Protein AF-A0A920ARS2-F1 (afdb_monomer)

Mean predicted aligned error: 6.28 Å

Secondary structure (DSSP, 8-state):
--EEEEEESS-TTTHHHHHHHHGGG-SEEEEEEE--SSTHHHHHHHHHTS--TTEEEEEE-TT----------

Structure (mmCIF, N/CA/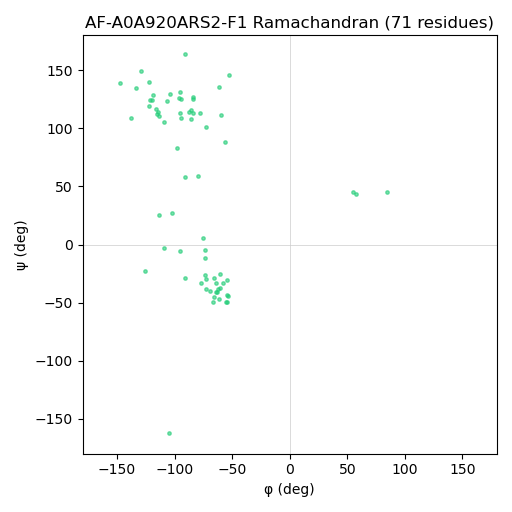C/O backbone):
data_AF-A0A920ARS2-F1
#
_entry.id   AF-A0A920ARS2-F1
#
loop_
_atom_site.group_PDB
_atom_site.id
_atom_site.type_symbol
_atom_site.label_atom_id
_atom_site.label_alt_id
_atom_site.label_comp_id
_atom_site.label_asym_id
_atom_site.label_entity_id
_atom_site.label_seq_id
_atom_site.pdbx_PDB_ins_code
_atom_site.Cartn_x
_atom_site.Cartn_y
_atom_site.Cartn_z
_atom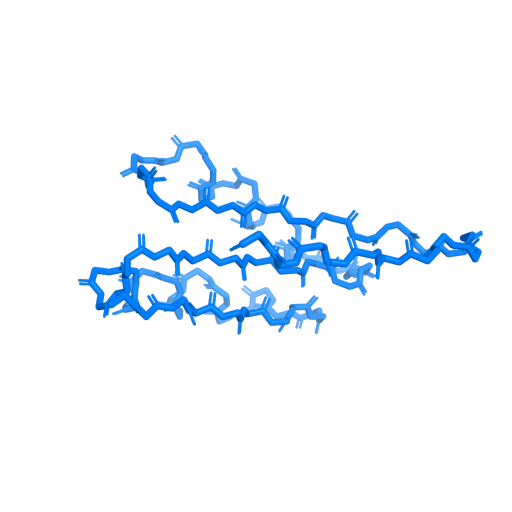_site.occupancy
_atom_site.B_iso_or_equiv
_atom_site.auth_seq_id
_atom_site.auth_comp_id
_atom_site.auth_asym_id
_atom_site.auth_atom_id
_atom_site.pdbx_PDB_model_num
ATOM 1 N N . MET A 1 1 ? -19.310 -4.943 7.663 1.00 85.56 1 MET A N 1
ATOM 2 C CA . MET A 1 1 ? -17.870 -5.199 7.558 1.00 85.56 1 MET A CA 1
ATOM 3 C C . MET A 1 1 ? -17.473 -5.054 6.103 1.00 85.56 1 MET A C 1
ATOM 5 O O . MET A 1 1 ? -17.935 -5.845 5.287 1.00 85.56 1 MET A O 1
ATOM 9 N N . PHE A 1 2 ? -16.714 -4.015 5.776 1.00 95.25 2 PHE A N 1
A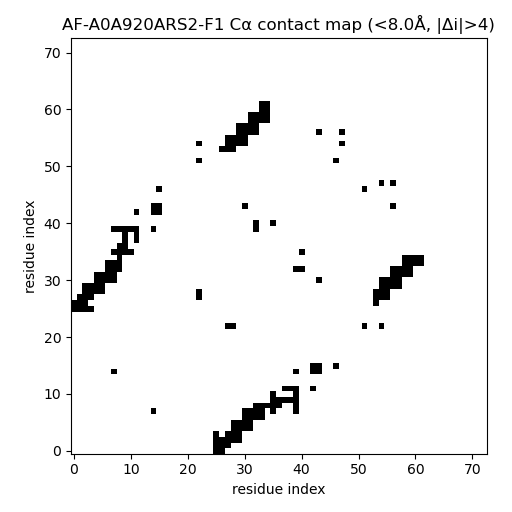TOM 10 C CA . PHE A 1 2 ? -16.205 -3.734 4.440 1.00 95.25 2 PHE A CA 1
ATOM 11 C C . PHE A 1 2 ? -14.678 -3.716 4.481 1.00 95.25 2 PHE A C 1
ATOM 13 O O . PHE A 1 2 ? -14.090 -2.948 5.242 1.00 95.25 2 PHE A O 1
ATOM 20 N N . THR A 1 3 ? -14.056 -4.542 3.642 1.00 96.56 3 THR A N 1
ATOM 21 C CA . THR A 1 3 ? -12.600 -4.590 3.472 1.00 96.56 3 THR A CA 1
ATOM 22 C C . THR A 1 3 ? -12.220 -3.899 2.166 1.00 96.56 3 THR A C 1
ATOM 24 O O . THR A 1 3 ? -12.770 -4.219 1.110 1.00 96.56 3 THR A O 1
ATOM 27 N N . LEU A 1 4 ? -11.262 -2.975 2.225 1.00 96.69 4 LEU A N 1
ATOM 28 C CA . LEU A 1 4 ? -10.640 -2.369 1.051 1.00 96.69 4 LEU A CA 1
ATOM 29 C C . LEU A 1 4 ? -9.361 -3.125 0.699 1.00 96.69 4 LEU A C 1
ATOM 31 O O . LEU A 1 4 ? -8.452 -3.218 1.518 1.00 96.69 4 LEU A O 1
ATOM 35 N N . ILE A 1 5 ? -9.262 -3.600 -0.541 1.00 97.06 5 ILE A N 1
ATOM 36 C CA . ILE A 1 5 ? -8.027 -4.176 -1.079 1.00 97.06 5 ILE A CA 1
ATOM 37 C C . ILE A 1 5 ? -7.420 -3.187 -2.071 1.00 97.06 5 ILE A C 1
ATOM 39 O O . ILE A 1 5 ? -8.065 -2.806 -3.047 1.00 97.06 5 ILE A O 1
ATOM 43 N N . VAL A 1 6 ? -6.169 -2.797 -1.832 1.00 96.50 6 VAL A N 1
ATOM 44 C CA . VAL A 1 6 ? -5.402 -1.888 -2.690 1.00 96.50 6 VAL A CA 1
ATOM 45 C C . VAL A 1 6 ? -4.241 -2.655 -3.307 1.00 96.50 6 VAL A C 1
ATOM 47 O O . VAL A 1 6 ? -3.297 -3.030 -2.617 1.00 96.50 6 VAL A O 1
ATOM 50 N N . LEU A 1 7 ? -4.308 -2.891 -4.616 1.00 96.19 7 LEU A N 1
ATOM 51 C CA . LEU A 1 7 ? -3.200 -3.461 -5.381 1.00 96.19 7 LEU A CA 1
ATOM 52 C C . LEU A 1 7 ? -2.251 -2.329 -5.785 1.00 96.19 7 LEU A C 1
ATOM 54 O O . LEU A 1 7 ? -2.689 -1.358 -6.397 1.00 96.19 7 LEU A O 1
ATOM 58 N N . ALA A 1 8 ? -0.970 -2.450 -5.447 1.00 96.50 8 ALA A N 1
ATOM 59 C CA . ALA A 1 8 ? 0.029 -1.418 -5.698 1.00 96.50 8 ALA A CA 1
ATOM 60 C C . ALA A 1 8 ? 1.183 -1.967 -6.550 1.00 96.50 8 ALA A C 1
ATOM 62 O O . ALA A 1 8 ? 1.899 -2.876 -6.127 1.00 96.50 8 ALA A O 1
ATOM 63 N N . TYR A 1 9 ? 1.377 -1.383 -7.735 1.00 96.44 9 TYR A N 1
ATOM 64 C CA . TYR A 1 9 ? 2.546 -1.604 -8.586 1.00 96.44 9 TYR A CA 1
ATOM 65 C C . TYR A 1 9 ? 3.007 -0.275 -9.178 1.00 96.44 9 TYR A C 1
ATOM 67 O O . TYR A 1 9 ? 2.357 0.274 -10.062 1.00 96.44 9 TYR A O 1
ATOM 75 N N . ASN A 1 10 ? 4.148 0.220 -8.708 1.00 97.38 10 ASN A N 1
ATOM 76 C CA . ASN A 1 10 ? 4.702 1.516 -9.096 1.00 97.38 10 ASN A CA 1
ATOM 77 C C . ASN A 1 10 ? 3.741 2.712 -8.889 1.00 97.38 10 ASN A C 1
ATOM 79 O O . ASN A 1 10 ? 3.577 3.572 -9.755 1.00 97.38 10 ASN A O 1
ATOM 83 N N . GLU A 1 11 ? 3.089 2.747 -7.727 1.00 97.62 11 GLU A N 1
ATOM 84 C CA . GLU A 1 11 ? 2.092 3.746 -7.323 1.00 97.62 11 GLU A CA 1
ATOM 85 C C . GLU A 1 11 ? 2.661 4.802 -6.360 1.00 97.62 11 GLU A C 1
ATOM 87 O O . GLU A 1 11 ? 1.934 5.408 -5.564 1.00 97.62 11 GLU A O 1
ATOM 92 N N . GLU A 1 12 ? 3.971 5.066 -6.417 1.00 97.62 12 GLU A N 1
ATOM 93 C CA . GLU A 1 12 ? 4.654 5.952 -5.471 1.00 97.62 12 GLU A CA 1
ATOM 94 C C . GLU A 1 12 ? 4.002 7.341 -5.382 1.00 97.62 12 GLU A C 1
ATOM 96 O O . GLU A 1 12 ? 4.022 7.980 -4.332 1.00 97.62 12 GLU A O 1
ATOM 101 N N . LYS A 1 13 ? 3.397 7.836 -6.464 1.00 97.94 13 LYS A N 1
ATOM 102 C CA . LYS A 1 13 ? 2.813 9.183 -6.513 1.00 97.94 13 LYS A CA 1
ATOM 103 C C . LYS A 1 13 ? 1.515 9.309 -5.718 1.00 97.94 13 LYS A C 1
ATOM 105 O O . LYS A 1 13 ? 1.230 10.401 -5.231 1.00 97.94 13 LYS A O 1
ATOM 110 N N . TYR A 1 14 ? 0.747 8.229 -5.588 1.00 97.31 14 TYR A N 1
ATOM 111 C CA . TYR A 1 14 ? -0.647 8.308 -5.142 1.00 97.31 14 TYR A CA 1
ATOM 112 C C . TYR A 1 14 ? -0.968 7.422 -3.940 1.00 97.31 14 TYR A C 1
ATOM 114 O O . TYR A 1 14 ? -1.878 7.770 -3.189 1.00 97.31 14 TYR A O 1
ATOM 122 N N . ILE A 1 15 ? -0.193 6.357 -3.689 1.00 96.88 15 ILE A N 1
ATOM 123 C CA . ILE A 1 15 ? -0.514 5.358 -2.660 1.00 96.88 15 ILE A CA 1
ATOM 124 C C . ILE A 1 15 ? -0.751 5.970 -1.270 1.00 96.88 15 ILE A C 1
ATOM 126 O O . ILE A 1 15 ? -1.745 5.660 -0.624 1.00 96.88 15 ILE A O 1
ATOM 130 N N . GLU A 1 16 ? 0.086 6.911 -0.824 1.00 95.62 16 GLU A N 1
ATOM 131 C CA . GLU A 1 16 ? -0.089 7.541 0.494 1.00 95.62 16 GLU A CA 1
ATOM 132 C C . GLU A 1 16 ? -1.382 8.349 0.596 1.00 95.62 16 GLU A C 1
ATOM 134 O O . GLU A 1 16 ? -2.054 8.311 1.627 1.00 95.62 16 GLU A O 1
ATOM 139 N N . LYS A 1 17 ? -1.723 9.090 -0.464 1.00 96.06 17 LYS A N 1
ATOM 140 C CA . LYS A 1 17 ? -2.934 9.909 -0.501 1.00 96.06 17 LYS A CA 1
ATOM 141 C C . LYS A 1 17 ? -4.164 9.011 -0.477 1.00 96.06 17 LYS A C 1
ATOM 143 O O . LYS A 1 17 ? -5.033 9.215 0.362 1.00 96.06 17 LYS A O 1
ATOM 148 N N . THR A 1 18 ? -4.193 8.002 -1.347 1.00 95.81 18 THR A N 1
ATOM 149 C CA . THR A 1 18 ? -5.298 7.048 -1.440 1.00 95.81 18 THR A CA 1
ATOM 150 C C . THR A 1 18 ? -5.573 6.401 -0.090 1.00 95.81 18 THR A C 1
ATOM 152 O O . THR A 1 18 ? -6.708 6.447 0.364 1.00 95.81 18 THR A O 1
ATOM 155 N N . ILE A 1 19 ? -4.543 5.884 0.590 1.00 95.44 19 ILE A N 1
ATOM 156 C CA . ILE A 1 19 ? -4.717 5.217 1.886 1.00 95.44 19 ILE A CA 1
ATOM 157 C C . ILE A 1 19 ? -5.198 6.191 2.961 1.00 95.44 19 ILE A C 1
ATOM 159 O O . ILE A 1 19 ? -6.147 5.878 3.672 1.00 95.44 19 ILE A O 1
ATOM 163 N N . LYS A 1 20 ? -4.613 7.391 3.055 1.00 94.00 20 LYS A N 1
ATOM 164 C CA . LYS A 1 20 ? -5.044 8.405 4.033 1.00 94.00 20 LYS A CA 1
ATOM 165 C C . LYS A 1 20 ? -6.497 8.838 3.835 1.00 94.00 20 LYS A C 1
ATOM 167 O O . LYS A 1 20 ? -7.194 9.067 4.818 1.00 94.00 20 LYS A O 1
ATOM 172 N N . GLU A 1 21 ? -6.947 8.952 2.587 1.00 94.94 21 GLU A N 1
ATOM 173 C CA . GLU A 1 21 ? -8.323 9.335 2.259 1.00 94.94 21 GLU A CA 1
ATOM 174 C C . GLU A 1 21 ? -9.311 8.181 2.454 1.00 94.94 21 GLU A C 1
ATOM 176 O O . GLU A 1 21 ? -10.450 8.419 2.840 1.00 94.94 21 GLU A O 1
ATOM 181 N N . SER A 1 22 ? -8.899 6.932 2.219 1.00 92.94 22 SER A N 1
ATOM 182 C CA . SER A 1 22 ? -9.806 5.785 2.279 1.00 92.94 22 SER A CA 1
ATOM 183 C C . SER A 1 22 ? -9.895 5.120 3.652 1.00 92.94 22 SER A C 1
ATOM 185 O O . SER A 1 22 ? -10.925 4.534 3.963 1.00 92.94 22 SER A O 1
ATOM 187 N N . PHE A 1 23 ? -8.841 5.170 4.469 1.00 93.06 23 PHE A N 1
ATOM 188 C CA . PHE A 1 23 ? -8.665 4.290 5.631 1.00 93.06 23 PHE A CA 1
ATOM 189 C C . PHE A 1 23 ? -9.834 4.290 6.629 1.00 93.06 23 PHE A C 1
ATOM 191 O O . PHE A 1 23 ? -10.297 3.226 7.029 1.00 93.06 23 PHE A O 1
ATOM 198 N N . ASN A 1 24 ? -10.377 5.465 6.958 1.00 93.56 24 ASN A N 1
ATOM 199 C CA . ASN A 1 24 ? -11.467 5.606 7.934 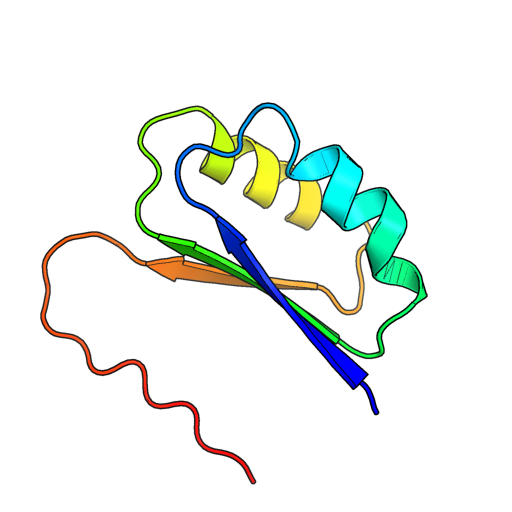1.00 93.56 24 ASN A CA 1
ATOM 200 C C . ASN A 1 24 ? -12.843 5.137 7.420 1.00 93.56 24 ASN A C 1
ATOM 202 O O . ASN A 1 24 ? -13.822 5.177 8.163 1.00 93.56 24 ASN A O 1
ATOM 206 N N . HIS A 1 25 ? -12.949 4.750 6.146 1.00 95.31 25 HIS A N 1
ATOM 207 C CA . HIS A 1 25 ? -14.205 4.317 5.529 1.00 95.31 25 HIS A CA 1
ATOM 208 C C . HIS A 1 25 ? -14.394 2.796 5.528 1.00 95.31 25 HIS A C 1
ATOM 210 O O . HIS A 1 25 ? -15.457 2.323 5.126 1.00 95.31 25 HIS A O 1
ATOM 216 N N . PHE A 1 26 ? -13.386 2.037 5.963 1.00 96.19 26 PHE A N 1
ATOM 217 C CA . PHE A 1 26 ? -13.383 0.578 5.914 1.00 96.19 26 PHE A CA 1
ATOM 218 C C . PHE A 1 26 ? -13.020 -0.008 7.272 1.00 96.19 26 PHE A C 1
ATOM 220 O O . PHE A 1 26 ? -12.249 0.577 8.028 1.00 96.19 26 PHE A O 1
ATOM 227 N N . ASP A 1 27 ? -13.563 -1.186 7.564 1.00 95.31 27 ASP A N 1
ATOM 228 C CA . ASP A 1 27 ? -13.246 -1.929 8.784 1.00 95.31 27 ASP A CA 1
ATOM 229 C C . ASP A 1 27 ? -11.842 -2.543 8.705 1.00 95.31 27 ASP A C 1
ATOM 231 O O . ASP A 1 27 ? -11.175 -2.717 9.718 1.00 95.31 27 ASP A O 1
ATOM 235 N N . GLU A 1 28 ? -11.353 -2.814 7.493 1.00 95.25 28 GLU A N 1
ATOM 236 C CA . GLU A 1 28 ? -10.023 -3.357 7.220 1.00 95.25 28 GLU A CA 1
ATOM 237 C C . GLU A 1 28 ? -9.493 -2.814 5.888 1.00 95.25 28 GLU A C 1
ATOM 239 O O . GLU A 1 28 ? -10.223 -2.742 4.896 1.00 95.25 28 GLU A O 1
ATOM 244 N N . VAL A 1 29 ? -8.208 -2.466 5.847 1.00 96.19 29 VAL A N 1
ATOM 245 C CA . VAL A 1 29 ? -7.504 -2.082 4.620 1.00 96.19 29 VAL A CA 1
ATOM 246 C C . VAL A 1 29 ? -6.332 -3.025 4.406 1.00 96.19 29 VAL A C 1
ATOM 248 O O . VAL A 1 29 ? -5.469 -3.155 5.269 1.00 96.19 29 VAL A O 1
ATOM 251 N N . ILE A 1 30 ? -6.275 -3.666 3.242 1.00 96.25 30 ILE A N 1
ATOM 252 C CA . ILE A 1 30 ? -5.187 -4.560 2.849 1.00 96.25 30 ILE A CA 1
ATOM 253 C C . ILE A 1 30 ? -4.473 -3.958 1.643 1.00 96.25 30 ILE A C 1
ATOM 255 O O . ILE A 1 30 ? -5.056 -3.843 0.565 1.00 96.25 30 ILE A O 1
ATOM 259 N N . ILE A 1 31 ? -3.200 -3.606 1.802 1.00 96.38 31 ILE A N 1
ATOM 260 C CA . ILE A 1 31 ? -2.344 -3.183 0.691 1.00 96.38 31 ILE A CA 1
ATOM 261 C C . ILE A 1 31 ? -1.539 -4.383 0.213 1.00 96.38 31 ILE A C 1
ATOM 263 O O . ILE A 1 31 ? -0.824 -5.003 0.996 1.00 96.38 31 ILE A O 1
ATOM 267 N N . VAL A 1 32 ? -1.611 -4.687 -1.079 1.00 96.06 32 VAL A N 1
ATOM 268 C CA . VAL A 1 32 ? -0.797 -5.722 -1.717 1.00 96.06 32 VAL A CA 1
ATOM 269 C C . VAL A 1 32 ? 0.229 -5.044 -2.620 1.00 96.06 32 VAL A C 1
ATOM 271 O O . VAL A 1 32 ? -0.123 -4.551 -3.691 1.00 96.06 32 VAL A O 1
ATOM 274 N N . ASN A 1 33 ? 1.495 -5.012 -2.201 1.00 95.50 33 ASN A N 1
ATOM 275 C CA . ASN A 1 33 ? 2.584 -4.571 -3.072 1.00 95.50 33 ASN A CA 1
ATOM 276 C C . ASN A 1 33 ? 2.953 -5.700 -4.040 1.00 95.50 33 ASN A C 1
ATOM 278 O O . ASN A 1 33 ? 3.494 -6.722 -3.616 1.00 95.50 33 ASN A O 1
ATOM 282 N N . ASP A 1 34 ? 2.713 -5.506 -5.334 1.00 94.19 34 ASP A N 1
ATOM 283 C CA . ASP A 1 34 ? 3.003 -6.496 -6.373 1.00 94.19 34 ASP A CA 1
ATOM 284 C C . ASP A 1 34 ? 4.410 -6.319 -6.960 1.00 94.19 34 ASP A C 1
ATOM 286 O O . ASP A 1 34 ? 4.598 -6.095 -8.153 1.00 94.19 34 ASP A O 1
ATOM 290 N N . SER A 1 35 ? 5.436 -6.395 -6.106 1.00 93.44 35 SER A N 1
ATOM 291 C CA . SER A 1 35 ? 6.838 -6.259 -6.530 1.00 93.44 35 SER A CA 1
ATOM 292 C C . SER A 1 35 ? 7.163 -4.935 -7.242 1.00 93.44 35 SER A C 1
ATOM 294 O O . SER A 1 35 ? 7.875 -4.929 -8.257 1.00 93.44 35 SER A O 1
ATOM 296 N N . SER A 1 36 ? 6.660 -3.812 -6.714 1.00 94.75 36 SER A N 1
ATOM 297 C CA . SER A 1 36 ? 7.036 -2.475 -7.196 1.00 94.75 36 SER A CA 1
ATOM 298 C C . SER A 1 36 ? 8.555 -2.286 -7.211 1.00 94.75 36 SER A C 1
ATOM 300 O O . SER A 1 36 ? 9.270 -2.815 -6.357 1.00 94.75 36 SER A O 1
ATOM 302 N N . LYS A 1 37 ? 9.049 -1.531 -8.196 1.00 94.75 37 LYS A N 1
ATOM 303 C CA . LYS A 1 37 ? 10.485 -1.252 -8.391 1.00 94.75 37 LYS A CA 1
ATOM 304 C C . LYS A 1 37 ? 10.875 0.192 -8.078 1.00 94.75 37 LYS A C 1
ATOM 306 O O . LYS A 1 37 ? 12.043 0.545 -8.217 1.00 94.75 37 LYS A O 1
ATOM 311 N N . ASP A 1 38 ? 9.895 1.009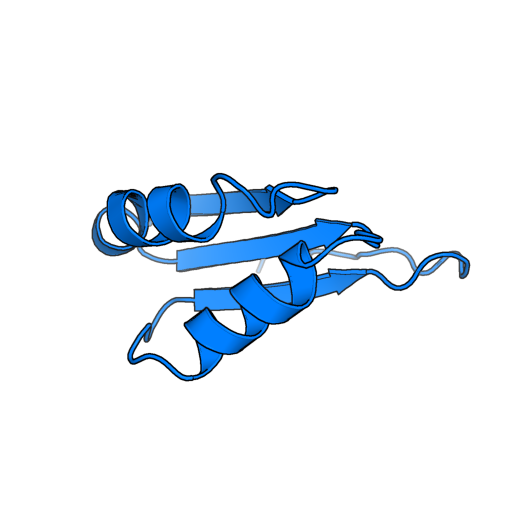 -7.733 1.00 96.94 38 ASP A N 1
ATOM 312 C CA . ASP A 1 38 ? 10.032 2.410 -7.361 1.00 96.94 38 ASP A CA 1
ATOM 313 C C . ASP A 1 38 ? 9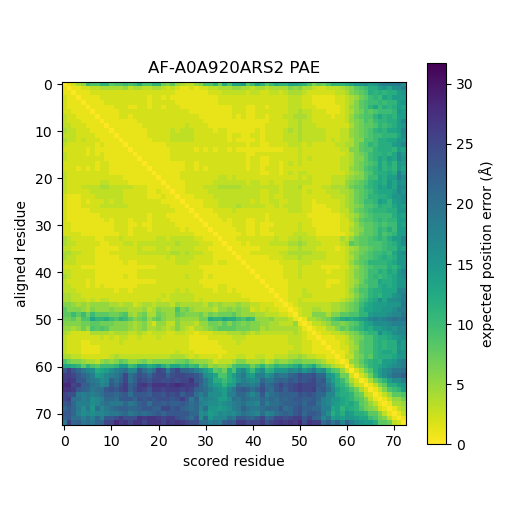.866 2.580 -5.836 1.00 96.94 38 ASP A C 1
ATOM 315 O O . ASP A 1 38 ? 9.949 1.612 -5.073 1.00 96.94 38 ASP A O 1
ATOM 319 N N . GLU A 1 39 ? 9.594 3.801 -5.371 1.00 97.75 39 GLU A N 1
ATOM 320 C CA . GLU A 1 39 ? 9.467 4.095 -3.940 1.00 97.75 39 GLU A CA 1
ATOM 321 C C . GLU A 1 39 ? 8.148 3.607 -3.309 1.00 97.75 39 GLU A C 1
ATOM 323 O O . GLU A 1 39 ? 7.898 3.871 -2.130 1.00 97.75 39 GLU A O 1
ATOM 328 N N . THR A 1 40 ? 7.291 2.883 -4.040 1.00 97.31 40 THR A N 1
ATOM 329 C CA . THR A 1 40 ? 5.979 2.426 -3.547 1.00 97.31 40 THR A CA 1
ATOM 330 C C . THR A 1 40 ? 6.090 1.629 -2.249 1.00 97.31 40 THR A C 1
ATOM 332 O O . THR A 1 40 ? 5.405 1.950 -1.280 1.00 97.31 40 THR A O 1
ATOM 335 N N . LEU A 1 41 ? 6.981 0.630 -2.188 1.00 95.88 41 LEU A N 1
ATOM 336 C CA . LEU A 1 41 ? 7.153 -0.198 -0.986 1.00 95.88 41 LEU A CA 1
ATOM 337 C C . LEU A 1 41 ? 7.644 0.636 0.206 1.00 95.88 41 LEU A C 1
ATOM 339 O O . LEU A 1 41 ? 7.133 0.498 1.314 1.00 95.88 41 LEU A O 1
ATOM 343 N N . ASN A 1 42 ? 8.580 1.557 -0.030 1.00 96.38 42 ASN A N 1
ATOM 344 C CA . ASN A 1 42 ? 9.087 2.449 1.011 1.00 96.38 42 ASN A CA 1
ATOM 345 C C . ASN A 1 42 ? 7.978 3.354 1.564 1.00 96.38 42 ASN A C 1
ATOM 347 O O . ASN A 1 42 ? 7.923 3.597 2.768 1.00 96.38 42 ASN A O 1
ATOM 351 N N . LYS A 1 43 ? 7.075 3.837 0.705 1.00 96.69 43 LYS A N 1
ATOM 352 C CA . LYS A 1 43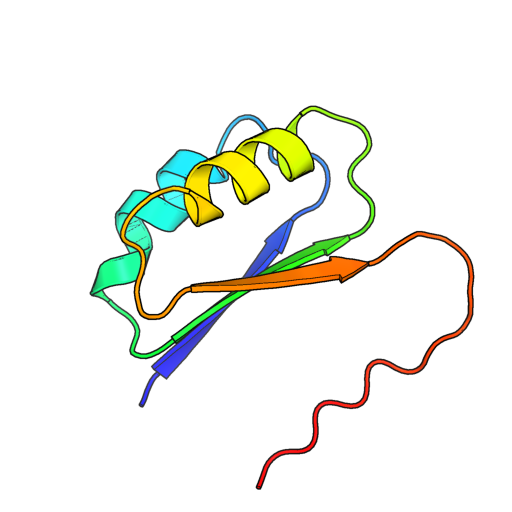 ? 5.911 4.631 1.121 1.00 96.69 43 LYS A CA 1
ATOM 353 C C . LYS A 1 43 ? 4.881 3.806 1.887 1.00 96.69 43 LYS A C 1
ATOM 355 O O . LYS A 1 43 ? 4.376 4.278 2.898 1.00 96.69 43 LYS A O 1
ATOM 360 N N . ILE A 1 44 ? 4.626 2.566 1.471 1.00 95.19 44 ILE A N 1
ATOM 361 C CA . ILE A 1 44 ? 3.750 1.636 2.198 1.00 95.19 44 ILE A CA 1
ATOM 362 C C . ILE A 1 44 ? 4.305 1.353 3.604 1.00 95.19 44 ILE A C 1
ATOM 364 O O . ILE A 1 44 ? 3.580 1.497 4.584 1.00 95.19 44 ILE A O 1
ATOM 368 N N . ASN A 1 45 ? 5.602 1.069 3.731 1.00 94.06 45 ASN A N 1
ATOM 369 C CA . ASN A 1 45 ? 6.237 0.826 5.033 1.00 94.06 45 ASN A CA 1
ATOM 370 C C . ASN A 1 45 ? 6.209 2.074 5.938 1.00 94.06 45 ASN A C 1
ATOM 372 O O . ASN A 1 45 ? 6.071 1.968 7.152 1.00 94.06 45 ASN A O 1
ATOM 376 N N . LYS A 1 46 ? 6.289 3.286 5.367 1.00 94.56 46 LYS A N 1
ATOM 377 C CA . LYS A 1 46 ? 6.100 4.537 6.128 1.00 94.56 46 LYS A CA 1
ATOM 378 C C . LYS A 1 46 ? 4.679 4.698 6.665 1.00 94.56 46 LYS A C 1
ATOM 380 O O . LYS A 1 46 ? 4.505 5.386 7.671 1.00 94.56 46 LYS A O 1
ATOM 385 N N . LEU A 1 47 ? 3.674 4.133 5.992 1.00 91.38 47 LEU A N 1
ATOM 386 C CA . LEU A 1 47 ? 2.303 4.100 6.498 1.00 91.38 47 LEU A CA 1
ATOM 387 C C . LEU A 1 47 ? 2.189 3.102 7.653 1.00 91.38 47 LEU A C 1
ATOM 389 O O . LEU A 1 47 ? 1.555 3.432 8.636 1.00 91.38 47 LEU A O 1
ATOM 393 N N . GLU A 1 48 ? 2.863 1.952 7.610 1.00 86.56 48 GLU A N 1
ATOM 394 C CA . GLU A 1 48 ? 2.864 0.990 8.730 1.00 86.56 48 GLU A CA 1
ATOM 395 C C . GLU A 1 48 ? 3.380 1.588 10.050 1.00 86.56 48 GLU A C 1
ATOM 397 O O . GLU A 1 48 ? 2.899 1.247 11.124 1.00 86.56 48 GLU A O 1
ATOM 402 N N . LEU A 1 49 ? 4.340 2.516 9.972 1.00 83.31 49 LEU A N 1
ATOM 403 C CA . LEU A 1 49 ? 4.870 3.236 11.137 1.00 83.31 49 LEU A CA 1
ATOM 404 C C . LEU A 1 49 ? 3.906 4.292 11.708 1.00 83.31 49 LEU A C 1
ATOM 406 O O . LEU A 1 49 ? 4.180 4.861 12.764 1.00 83.31 49 LEU A O 1
ATOM 410 N N . GLN A 1 50 ? 2.829 4.613 10.991 1.00 86.81 50 GLN A N 1
ATOM 411 C CA . GLN A 1 50 ? 1.776 5.517 11.450 1.00 86.81 50 GLN A CA 1
ATOM 412 C C . GLN A 1 50 ? 0.673 4.718 12.155 1.00 86.81 50 GLN A C 1
ATOM 414 O O . GLN A 1 50 ? 0.581 3.502 12.022 1.00 86.81 50 GLN A O 1
ATOM 419 N N . ASP A 1 51 ? -0.181 5.413 12.905 1.00 79.94 51 ASP A N 1
ATOM 420 C CA . ASP A 1 51 ? -1.185 4.803 13.786 1.00 79.94 51 ASP A CA 1
ATOM 421 C C . ASP A 1 51 ? -2.434 4.319 13.008 1.00 79.94 51 ASP A C 1
ATOM 423 O O . ASP A 1 51 ? -3.556 4.781 13.212 1.00 79.94 51 ASP A O 1
ATOM 427 N N . PHE A 1 52 ? -2.224 3.413 12.047 1.00 85.38 52 PHE A N 1
ATOM 428 C CA . PHE A 1 52 ? -3.264 2.787 11.230 1.00 85.38 52 PHE A CA 1
ATOM 429 C C . PHE A 1 52 ? -3.635 1.405 11.795 1.00 85.38 52 PHE A C 1
ATOM 431 O O . PHE A 1 52 ? -3.158 0.367 11.338 1.00 85.38 52 PHE A O 1
ATOM 438 N N . ASN A 1 53 ? -4.517 1.387 12.795 1.00 89.19 53 ASN A N 1
ATOM 439 C CA . ASN A 1 53 ? -4.902 0.184 13.544 1.00 89.19 53 ASN A CA 1
ATOM 440 C C . ASN A 1 53 ? -5.557 -0.953 12.722 1.00 89.19 53 ASN A C 1
ATOM 442 O O . ASN A 1 53 ? -5.475 -2.106 13.142 1.00 89.19 53 ASN A O 1
ATOM 446 N N . ASN A 1 54 ? -6.193 -0.669 11.580 1.00 91.31 54 ASN A N 1
ATOM 447 C CA . ASN A 1 54 ? -6.813 -1.672 10.702 1.00 91.31 54 ASN A CA 1
ATOM 448 C C . ASN A 1 54 ? -6.138 -1.810 9.323 1.00 91.31 54 ASN A C 1
ATOM 450 O O . ASN A 1 54 ? -6.775 -2.250 8.362 1.00 91.31 54 ASN A O 1
ATOM 454 N N . LEU A 1 55 ? -4.848 -1.462 9.221 1.00 94.31 55 LEU A N 1
ATOM 455 C CA . LEU A 1 55 ? -4.043 -1.633 8.009 1.00 94.31 55 LEU A CA 1
ATOM 456 C C . LEU A 1 55 ? -3.247 -2.947 8.045 1.00 94.31 55 LEU A C 1
ATOM 458 O O . LEU A 1 55 ? -2.540 -3.238 9.005 1.00 94.31 55 LEU A O 1
ATOM 462 N N . LYS A 1 56 ? -3.313 -3.722 6.961 1.00 94.31 56 LYS A N 1
ATOM 463 C CA . LYS A 1 56 ? -2.483 -4.908 6.714 1.00 94.31 56 LYS A CA 1
ATOM 464 C C . LYS A 1 56 ? -1.716 -4.744 5.410 1.00 94.31 56 LYS A C 1
ATOM 466 O O . LYS A 1 56 ? -2.262 -4.272 4.415 1.00 94.31 56 LYS A O 1
ATOM 471 N N . ILE A 1 57 ? -0.459 -5.174 5.397 1.00 94.00 57 ILE A N 1
ATOM 472 C CA . ILE A 1 57 ? 0.409 -5.089 4.221 1.00 94.00 57 ILE A CA 1
ATOM 473 C C . ILE A 1 57 ? 0.829 -6.498 3.809 1.00 94.00 57 ILE A C 1
ATOM 475 O O . ILE A 1 57 ? 1.323 -7.283 4.614 1.00 94.00 57 ILE A O 1
ATOM 479 N N . ILE A 1 58 ? 0.641 -6.812 2.531 1.00 94.56 58 ILE A N 1
ATOM 480 C CA . ILE A 1 58 ? 1.104 -8.038 1.891 1.00 94.56 58 ILE A CA 1
ATOM 481 C C . ILE A 1 58 ? 2.133 -7.635 0.844 1.00 94.56 58 ILE A C 1
ATOM 483 O O . ILE A 1 58 ? 1.808 -7.016 -0.167 1.00 94.56 58 ILE A O 1
ATOM 487 N N . ASN A 1 59 ? 3.391 -7.995 1.075 1.00 92.25 59 ASN A N 1
ATOM 488 C CA . ASN A 1 59 ? 4.452 -7.770 0.105 1.00 92.25 59 ASN A CA 1
ATOM 489 C C . ASN A 1 59 ? 4.665 -9.031 -0.738 1.00 92.25 59 ASN A C 1
ATOM 491 O O . ASN A 1 59 ? 5.110 -10.057 -0.223 1.00 92.25 59 ASN A O 1
ATOM 495 N N . ASN A 1 60 ? 4.355 -8.959 -2.031 1.00 87.38 60 ASN A N 1
ATOM 496 C CA . ASN A 1 60 ? 4.659 -10.025 -2.971 1.00 87.38 60 ASN A CA 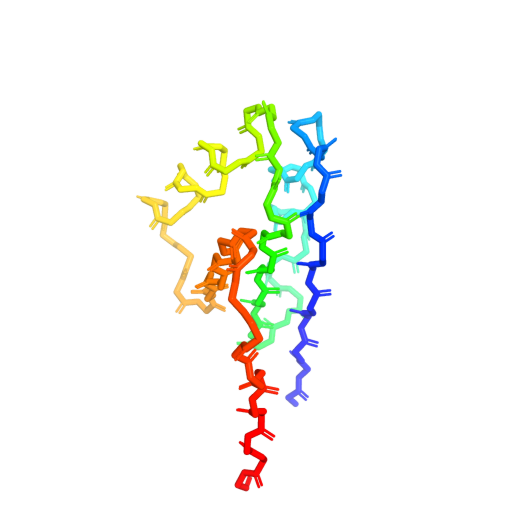1
ATOM 497 C C . ASN A 1 60 ? 6.072 -9.816 -3.525 1.00 87.38 60 ASN A C 1
ATOM 499 O O . ASN A 1 60 ? 6.330 -8.849 -4.244 1.00 87.38 60 ASN A O 1
ATOM 503 N N . GLU A 1 61 ? 6.988 -10.726 -3.205 1.00 77.94 61 GLU A N 1
ATOM 504 C CA . GLU A 1 61 ? 8.315 -10.774 -3.815 1.00 77.94 61 GLU A CA 1
ATOM 505 C C . GLU A 1 61 ? 8.246 -11.543 -5.138 1.00 77.94 61 GLU A C 1
ATOM 507 O O . GLU A 1 61 ? 7.767 -12.678 -5.205 1.00 77.94 61 GLU A O 1
ATOM 512 N N . LYS A 1 62 ? 8.737 -10.935 -6.219 1.00 67.69 62 LYS A N 1
ATOM 513 C CA . LYS A 1 62 ? 8.673 -11.535 -7.548 1.00 67.69 62 LYS A CA 1
ATOM 514 C C . LYS A 1 62 ? 9.451 -12.858 -7.573 1.00 67.69 62 LYS A C 1
ATOM 516 O O . LYS A 1 62 ? 10.598 -12.917 -7.142 1.00 67.69 62 LYS A O 1
ATOM 521 N N . TYR A 1 63 ? 8.850 -13.876 -8.197 1.00 54.97 63 TYR A N 1
ATOM 522 C CA . TYR A 1 63 ? 9.473 -15.139 -8.639 1.00 54.97 63 TYR A CA 1
ATOM 523 C C . TYR A 1 63 ? 9.629 -16.310 -7.649 1.00 54.97 63 TYR A C 1
ATOM 525 O O . TYR A 1 63 ? 10.600 -17.063 -7.728 1.00 54.97 63 TYR A O 1
ATOM 533 N N . ARG A 1 64 ? 8.601 -16.638 -6.864 1.00 46.53 64 ARG A N 1
ATOM 534 C CA . ARG A 1 64 ? 8.284 -18.060 -6.621 1.00 46.53 64 ARG A CA 1
ATOM 535 C C . ARG A 1 64 ? 6.792 -18.267 -6.794 1.00 46.53 64 ARG A C 1
ATOM 537 O O . ARG A 1 64 ? 6.015 -17.484 -6.270 1.00 46.53 64 ARG A O 1
ATOM 544 N N . CYS A 1 65 ? 6.390 -19.322 -7.504 1.00 47.44 65 CYS A N 1
ATOM 545 C CA . CYS A 1 65 ? 5.020 -19.830 -7.448 1.00 47.44 65 CYS A CA 1
ATOM 546 C C . CYS A 1 65 ? 4.679 -20.148 -5.984 1.00 47.44 65 CYS A C 1
ATOM 548 O O . CYS A 1 65 ? 4.920 -21.253 -5.507 1.00 47.44 65 CYS A O 1
ATOM 550 N N . ARG A 1 66 ? 4.171 -19.167 -5.247 1.00 49.59 66 ARG A N 1
ATOM 551 C CA . ARG A 1 66 ? 3.535 -19.351 -3.953 1.00 49.59 66 ARG A CA 1
ATOM 552 C C . ARG A 1 66 ? 2.089 -18.963 -4.163 1.00 49.59 66 ARG A C 1
ATOM 554 O O . ARG A 1 66 ? 1.776 -17.831 -4.511 1.00 49.59 66 ARG A O 1
ATOM 561 N N . LYS A 1 67 ? 1.223 -19.961 -4.043 1.00 50.16 67 LYS A N 1
ATOM 562 C CA . LYS A 1 67 ? -0.222 -19.791 -4.074 1.00 50.16 67 LYS A CA 1
ATOM 563 C C . LYS A 1 67 ? -0.561 -18.851 -2.913 1.00 50.16 67 LYS A C 1
ATOM 565 O O . LYS A 1 67 ? -0.351 -19.231 -1.765 1.00 50.16 67 LYS A O 1
ATOM 570 N N . ILE A 1 68 ? -1.007 -17.630 -3.197 1.00 54.19 68 ILE A N 1
ATOM 571 C CA . ILE A 1 68 ? -1.634 -16.799 -2.168 1.00 54.19 68 ILE A CA 1
ATOM 572 C C . ILE A 1 68 ? -3.006 -17.434 -1.944 1.00 54.19 68 ILE A C 1
ATOM 574 O O . ILE A 1 68 ? -3.887 -17.334 -2.796 1.00 54.19 68 ILE A O 1
ATOM 578 N N . ILE A 1 69 ? -3.139 -18.204 -0.866 1.00 56.31 69 ILE A N 1
ATOM 579 C CA . ILE A 1 69 ? -4.412 -18.797 -0.459 1.00 56.31 69 ILE A CA 1
ATOM 580 C C . ILE A 1 69 ? -5.019 -17.828 0.550 1.00 56.31 69 ILE A C 1
ATOM 582 O O . ILE A 1 69 ? -4.502 -17.686 1.654 1.00 56.31 69 ILE A O 1
ATOM 586 N N . PHE A 1 70 ? -6.086 -17.138 0.155 1.00 53.72 70 PHE A N 1
ATOM 587 C CA . PHE A 1 70 ? -6.957 -16.452 1.101 1.00 53.72 70 PHE A CA 1
ATOM 588 C C . PHE A 1 70 ? -7.980 -17.478 1.595 1.00 53.72 70 PHE A C 1
ATOM 590 O O . PHE A 1 70 ? -8.835 -17.910 0.824 1.00 53.72 70 PHE A O 1
ATOM 597 N N . GLU A 1 71 ? -7.857 -17.917 2.847 1.00 41.44 71 GLU A N 1
ATOM 598 C CA . GLU A 1 71 ? -8.903 -18.704 3.503 1.00 41.44 71 GLU A CA 1
ATOM 599 C C . GLU A 1 71 ? -9.923 -17.736 4.111 1.00 41.44 71 GLU A C 1
ATOM 601 O O . GLU A 1 71 ? -9.593 -16.935 4.986 1.00 41.44 71 GLU A O 1
ATOM 606 N N . CYS A 1 72 ? -11.157 -17.773 3.607 1.00 32.19 72 CYS A N 1
ATOM 607 C CA . CYS A 1 72 ? -12.295 -17.128 4.253 1.00 32.19 72 CYS A CA 1
ATOM 608 C C . CYS A 1 72 ? -12.841 -18.096 5.309 1.00 32.19 72 CYS A C 1
ATOM 610 O O . CYS A 1 72 ? -13.339 -19.160 4.938 1.00 32.19 72 CYS A O 1
ATOM 612 N N . ASN A 1 73 ? -12.727 -17.733 6.589 1.00 43.56 73 ASN A N 1
ATOM 613 C CA . ASN A 1 73 ? -13.446 -18.392 7.685 1.00 43.56 73 ASN A CA 1
ATOM 614 C C . ASN A 1 73 ? -14.839 -17.786 7.851 1.00 43.56 73 ASN A C 1
ATOM 616 O O . ASN A 1 73 ? -14.941 -16.542 7.740 1.00 43.56 73 ASN A O 1
#

Foldseek 3Di:
DFEAEAEDAQCVPPVLVVCVVCLVVGPAYEYEDQQHPDCRVVSVVVVVVDPRPRYHYHYDDPDDPDPPDDDDD

Nearest PDB structures (foldseek):
  4m6x-assembly1_B  TM=5.679E-01  e=4.370E-01  Streptomyces hygroscopicus
  5jcx-assembly1_C  TM=4.733E-01  e=2.381E-01  Trypanosoma brucei brucei
  6gck-assembly1_C  TM=4.717E-01  e=2.381E-01  Trypanosoma brucei brucei
  1sfl-assembly1_A  TM=4.878E-01  e=2.915E-01  Staphylococcus aureus subsp. aureus MRSA252
  8wuw-assembly1_H  TM=5.438E-01  e=7.497E-01  Hydrogenobac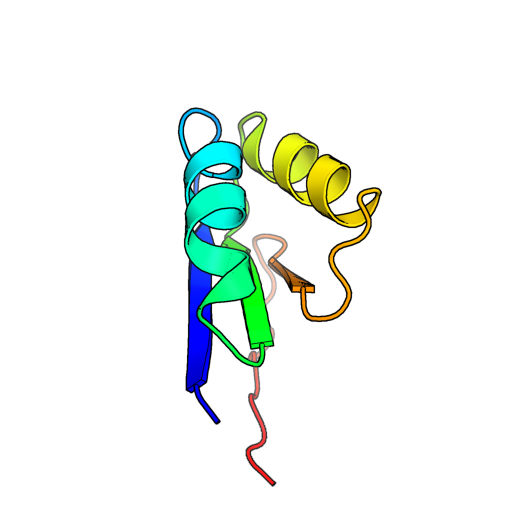ter thermophilus TK-6

Solvent-accessible surface area (backbone atoms only — not comparable to full-atom values): 4624 Å² total; per-residue (Å²): 136,46,73,44,78,45,82,38,63,62,38,54,91,48,52,68,58,53,48,71,73,47,52,91,80,37,68,31,38,38,38,36,36,64,51,43,88,55,60,28,61,62,52,52,54,57,50,68,78,42,97,54,91,48,62,44,80,44,78,45,72,82,89,65,101,65,83,84,78,83,83,85,129

Sequence (73 aa):
MFTLIVLAYNEEKYIEKTIKESFNHFDEVIIVNDSSKDETLNKINKLELQDFNNLKIINNEKYRCRKIIFECN

Radius of gyration: 12.46 Å; Cα contacts (8 Å, |Δi|>4): 99; chains: 1; bounding box: 28×30×23 Å

pLDDT: mean 86.63, std 17.14, range [32.19, 97.94]